Protein AF-A0A6P0YUE6-F1 (afdb_monomer)

Solvent-accessible surface area (backbone atoms only — not comparable to full-atom values): 5100 Å² total; per-residue (Å²): 142,86,81,83,80,82,74,85,84,75,86,79,74,78,76,56,68,68,55,53,51,57,52,51,53,51,50,52,52,50,58,58,61,65,62,72,74,65,80,78,65,74,83,71,81,70,77,75,81,75,80,84,70,92,73,72,89,74,81,82,78,77,46,71,52,97,88,70,50,79,85

Foldseek 3Di:
DDDDDPDDPPPPDDDCVVVVVVVVVVVVVVVVVVVVPPPPPPVPPDPDDPPDDPPDPPDDDWDQDPVRDID

Structure (mmCIF, N/CA/C/O backbone):
data_AF-A0A6P0YUE6-F1
#
_entry.id   AF-A0A6P0YUE6-F1
#
loop_
_atom_site.group_PDB
_atom_site.id
_atom_site.type_symbol
_atom_site.label_atom_id
_atom_site.label_alt_id
_atom_site.label_comp_id
_atom_site.label_asym_id
_atom_site.label_entity_id
_atom_site.label_seq_id
_atom_site.pdbx_PDB_ins_code
_atom_site.Cartn_x
_atom_site.Cartn_y
_atom_site.Cartn_z
_atom_site.occupancy
_atom_site.B_iso_or_equiv
_atom_site.auth_seq_id
_atom_site.auth_comp_id
_atom_site.auth_asym_id
_atom_site.auth_atom_id
_atom_site.pdbx_PDB_model_num
ATOM 1 N N . MET A 1 1 ? -35.790 11.718 50.205 1.00 54.00 1 MET A N 1
ATOM 2 C CA . MET A 1 1 ? -35.511 11.157 48.864 1.00 54.00 1 MET A CA 1
ATOM 3 C C . MET A 1 1 ? -34.371 11.924 48.213 1.00 54.00 1 MET A C 1
ATOM 5 O O . MET A 1 1 ? -34.568 13.057 47.798 1.00 54.00 1 MET A O 1
ATOM 9 N N . LYS A 1 2 ? -33.172 11.340 48.168 1.00 56.06 2 LYS A N 1
ATOM 10 C CA . LYS A 1 2 ? -32.036 11.866 47.400 1.00 56.06 2 LYS A CA 1
ATOM 11 C C . LYS A 1 2 ? -31.198 10.683 46.927 1.00 56.06 2 LYS A C 1
ATOM 13 O O . LYS A 1 2 ? -30.396 10.164 47.691 1.00 56.06 2 LYS A O 1
ATOM 18 N N . PHE A 1 3 ? -31.373 10.288 45.672 1.00 67.62 3 PHE A N 1
ATOM 19 C CA . PHE A 1 3 ? -30.432 9.411 44.985 1.00 67.62 3 PHE A CA 1
ATOM 20 C C . PHE A 1 3 ? -29.876 10.187 43.797 1.00 67.62 3 PHE A C 1
ATOM 22 O O . PHE A 1 3 ? -30.592 10.548 42.865 1.00 67.62 3 PHE A O 1
ATOM 29 N N . LYS A 1 4 ? -28.599 10.558 43.918 1.00 64.00 4 LYS A N 1
ATOM 30 C CA . LYS A 1 4 ? -27.861 11.308 42.905 1.00 64.00 4 LYS A CA 1
ATOM 31 C C . LYS A 1 4 ? -27.701 10.426 41.667 1.00 64.00 4 LYS A C 1
ATOM 33 O O . LYS A 1 4 ? -27.086 9.367 41.736 1.00 64.00 4 LYS A O 1
ATOM 38 N N . ARG A 1 5 ? -28.212 10.894 40.531 1.00 66.50 5 ARG A N 1
ATOM 39 C CA . ARG A 1 5 ? -27.946 10.319 39.210 1.00 66.50 5 ARG A CA 1
ATOM 40 C C . ARG A 1 5 ? -26.470 10.557 38.876 1.00 66.50 5 ARG A C 1
ATOM 42 O O . ARG A 1 5 ? -26.081 11.693 38.611 1.00 66.50 5 ARG A O 1
ATOM 49 N N . LYS A 1 6 ? -25.642 9.508 38.935 1.00 60.19 6 LYS A N 1
ATOM 50 C CA . LYS A 1 6 ? -24.257 9.552 38.447 1.00 60.19 6 LYS A CA 1
ATOM 51 C C . LYS A 1 6 ? -24.336 9.620 36.922 1.00 60.19 6 LYS A C 1
ATOM 53 O O . LYS A 1 6 ? -24.777 8.682 36.265 1.00 60.19 6 LYS A O 1
ATOM 58 N N . ARG A 1 7 ? -24.074 10.808 36.389 1.00 60.22 7 ARG A N 1
ATOM 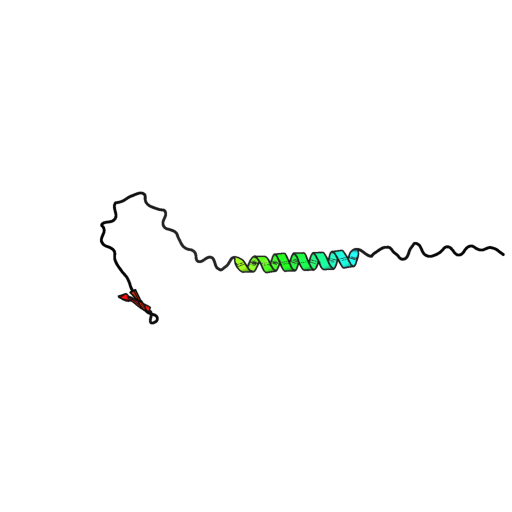59 C CA . ARG A 1 7 ? -24.148 11.129 34.966 1.00 60.22 7 ARG A CA 1
ATOM 60 C C . ARG A 1 7 ? -22.914 10.518 34.297 1.00 60.22 7 ARG A C 1
ATOM 62 O O . ARG A 1 7 ? -21.809 10.878 34.671 1.00 60.22 7 ARG A O 1
ATOM 69 N N . SER A 1 8 ? -23.152 9.556 33.406 1.00 57.84 8 SER A N 1
ATOM 70 C CA . SER A 1 8 ? -22.419 9.299 32.157 1.00 57.84 8 SER A CA 1
ATOM 71 C C . SER A 1 8 ? -21.045 9.974 32.039 1.00 57.84 8 SER A C 1
ATOM 73 O O . SER A 1 8 ? -20.956 11.058 31.472 1.00 57.84 8 SER A O 1
ATOM 75 N N . ASP A 1 9 ? -19.997 9.319 32.535 1.00 56.81 9 ASP A N 1
ATOM 76 C CA . ASP A 1 9 ? -18.592 9.697 32.285 1.00 56.81 9 ASP A CA 1
ATOM 77 C C . ASP A 1 9 ? -17.780 8.495 31.761 1.00 56.81 9 ASP A C 1
ATOM 79 O O . ASP A 1 9 ? -16.564 8.421 31.872 1.00 56.81 9 ASP A O 1
ATOM 83 N N . SER A 1 10 ? -18.479 7.476 31.252 1.00 57.06 10 SER A N 1
ATOM 84 C CA . SER A 1 10 ? -17.881 6.201 30.827 1.00 57.06 10 SER A CA 1
ATOM 85 C C . SER A 1 10 ? -18.092 5.901 29.341 1.00 57.06 10 SER A C 1
ATOM 87 O O . SER A 1 10 ? -17.468 4.981 28.835 1.00 57.06 10 SER A O 1
ATOM 89 N N . ASP A 1 11 ? -18.899 6.705 28.642 1.00 57.53 11 ASP A N 1
ATOM 90 C CA . ASP A 1 11 ? -19.295 6.488 27.238 1.00 57.53 11 ASP A CA 1
ATOM 91 C C . ASP A 1 11 ? -18.423 7.236 26.215 1.00 57.53 11 ASP A C 1
ATOM 93 O O . ASP A 1 11 ? -18.741 7.266 25.032 1.00 57.53 11 ASP A O 1
ATOM 97 N N . ASN A 1 12 ? -17.322 7.860 26.645 1.00 61.62 12 ASN A N 1
ATOM 98 C CA . ASN A 1 12 ? -16.509 8.718 25.774 1.00 61.62 12 ASN A CA 1
ATOM 99 C C . ASN A 1 12 ? -15.083 8.196 25.528 1.00 61.62 12 ASN A C 1
ATOM 101 O O . ASN A 1 12 ? -14.214 8.962 25.111 1.00 61.62 12 ASN A O 1
ATOM 105 N N . GLN A 1 13 ? -14.826 6.910 25.791 1.00 75.44 13 GLN A N 1
ATOM 106 C CA . GLN A 1 13 ? -13.575 6.268 25.385 1.00 75.44 13 GLN A CA 1
ATOM 107 C C . GLN A 1 13 ? -13.700 5.826 23.926 1.00 75.44 13 GLN A C 1
ATOM 109 O O . GLN A 1 13 ? -14.570 5.035 23.580 1.00 75.44 13 GLN A O 1
ATOM 114 N N . ILE A 1 14 ? -12.857 6.391 23.064 1.00 81.31 14 ILE A N 1
ATOM 115 C CA . ILE A 1 14 ? -12.791 6.012 21.652 1.00 81.31 14 ILE A CA 1
ATOM 116 C C . ILE A 1 14 ? -12.159 4.621 21.564 1.00 81.31 14 ILE A C 1
ATOM 118 O O . ILE A 1 14 ? -11.041 4.425 22.042 1.00 81.31 14 ILE A O 1
ATOM 122 N N . ASP A 1 15 ? -12.840 3.678 20.914 1.00 84.62 15 ASP A N 1
ATOM 123 C CA . ASP A 1 15 ? -12.277 2.360 20.628 1.00 84.62 15 ASP A CA 1
ATOM 124 C C . ASP A 1 15 ? -11.149 2.473 19.591 1.00 84.62 15 ASP A C 1
ATOM 126 O O . ASP A 1 15 ? -11.365 2.815 18.427 1.00 84.62 15 ASP A O 1
ATOM 130 N N . ILE A 1 16 ? -9.917 2.181 20.020 1.00 87.75 16 ILE A N 1
ATOM 131 C CA . ILE A 1 16 ? -8.704 2.298 19.190 1.00 87.75 16 ILE A CA 1
ATOM 132 C C . ILE A 1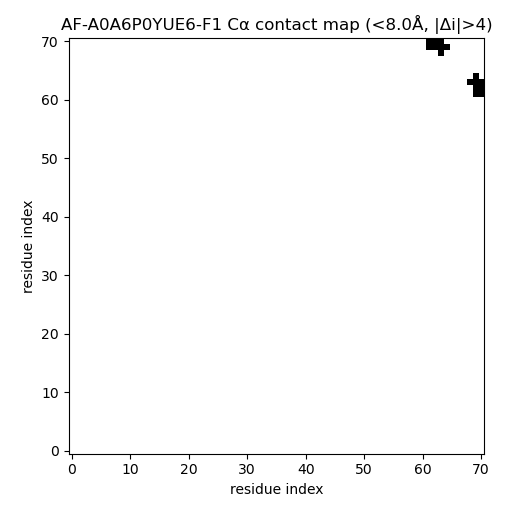 16 ? -8.526 1.088 18.257 1.00 87.75 16 ILE A C 1
ATOM 134 O O . ILE A 1 16 ? -7.912 1.208 17.198 1.00 87.75 16 ILE A O 1
ATOM 138 N N . SER A 1 17 ? -9.096 -0.069 18.599 1.00 90.06 17 SER A N 1
ATOM 139 C CA . SER A 1 17 ? -9.004 -1.304 17.806 1.00 90.06 17 SER A CA 1
ATOM 140 C C . SER A 1 17 ? -9.357 -1.130 16.314 1.00 90.06 17 SER A C 1
ATOM 142 O O . SER A 1 17 ? -8.536 -1.517 15.483 1.00 90.06 17 SER A O 1
ATOM 144 N N . PRO A 1 18 ? -10.492 -0.509 15.926 1.00 91.38 18 PRO A N 1
A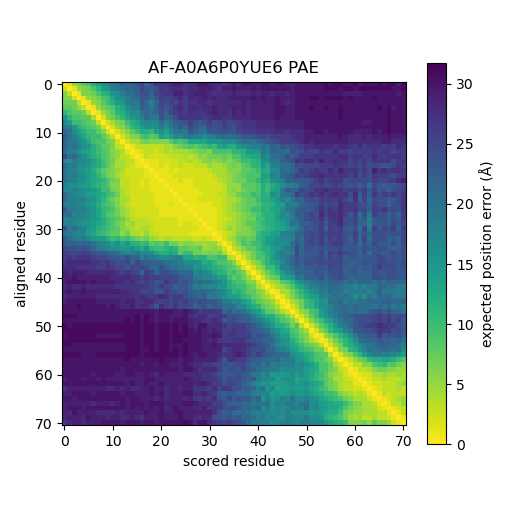TOM 145 C CA . PRO A 1 18 ? -10.797 -0.266 14.511 1.00 91.38 18 PRO A CA 1
ATOM 146 C C . PRO A 1 18 ? -9.869 0.765 13.848 1.00 91.38 18 PRO A C 1
ATOM 148 O O . PRO A 1 18 ? -9.616 0.685 12.649 1.00 91.38 18 PRO A O 1
ATOM 151 N N . LEU A 1 19 ? -9.328 1.727 14.603 1.00 93.56 19 LEU A N 1
ATOM 152 C CA . LEU A 1 19 ? -8.396 2.727 14.067 1.00 93.56 19 LEU A CA 1
ATOM 153 C C . LEU A 1 19 ? -7.053 2.093 13.690 1.00 93.56 19 LEU A C 1
ATOM 155 O O . LEU A 1 19 ? -6.485 2.429 12.651 1.00 93.56 19 LEU A O 1
ATOM 159 N N . ILE A 1 20 ? -6.563 1.156 14.507 1.00 94.6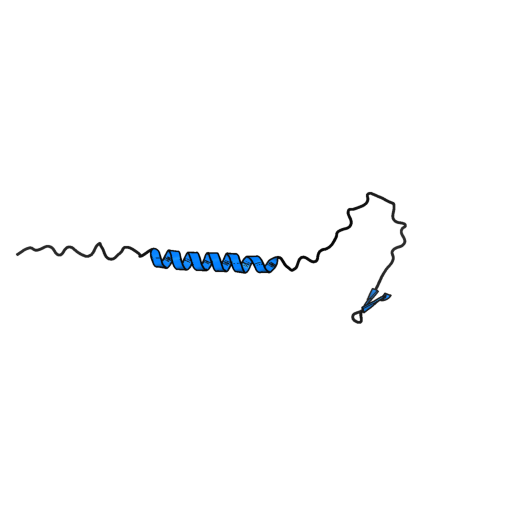2 20 ILE A N 1
ATOM 160 C CA . ILE A 1 20 ? -5.333 0.406 14.221 1.00 94.62 20 ILE A CA 1
ATOM 161 C C . ILE A 1 20 ? -5.489 -0.410 12.935 1.00 94.62 20 ILE A C 1
ATOM 163 O O . ILE A 1 20 ? -4.576 -0.406 12.113 1.00 94.62 20 ILE A O 1
ATOM 167 N N . ASP A 1 21 ? -6.641 -1.053 12.735 1.00 94.31 21 ASP A N 1
ATOM 168 C CA . ASP A 1 21 ? -6.924 -1.838 11.528 1.00 94.31 21 ASP A CA 1
ATOM 169 C C . ASP A 1 21 ? -6.881 -0.969 10.256 1.00 94.31 21 ASP A C 1
ATOM 171 O O . ASP A 1 21 ? -6.167 -1.281 9.301 1.00 94.31 21 ASP A O 1
ATOM 175 N N . MET A 1 22 ? -7.527 0.205 10.284 1.00 94.94 22 MET A N 1
ATOM 176 C CA . MET A 1 22 ? -7.477 1.162 9.169 1.00 94.94 22 MET A CA 1
ATOM 177 C C . MET A 1 22 ? -6.045 1.616 8.853 1.00 94.94 22 MET A C 1
ATOM 179 O O . MET A 1 22 ? -5.655 1.673 7.687 1.00 94.94 22 MET A O 1
ATOM 183 N N . VAL A 1 23 ? -5.233 1.912 9.873 1.00 95.81 23 VAL A N 1
ATOM 184 C CA . VAL A 1 23 ? -3.829 2.314 9.680 1.00 95.81 23 VAL A CA 1
ATOM 185 C C . VAL A 1 23 ? -2.988 1.159 9.130 1.00 95.81 23 VAL A C 1
ATOM 187 O O . VAL A 1 23 ? -2.164 1.371 8.242 1.00 95.81 23 VAL A O 1
ATOM 190 N N . PHE A 1 24 ? -3.203 -0.068 9.605 1.00 95.38 24 PHE A N 1
ATOM 191 C CA . PHE A 1 24 ? -2.459 -1.243 9.155 1.00 95.38 24 PHE A CA 1
ATOM 192 C C . PHE A 1 24 ? -2.722 -1.557 7.676 1.00 95.38 24 PHE A C 1
ATOM 194 O O . PHE A 1 24 ? -1.778 -1.759 6.908 1.00 95.38 24 PHE A O 1
ATOM 201 N N . ILE A 1 25 ? -3.986 -1.500 7.248 1.00 94.38 25 ILE A N 1
ATOM 202 C CA . ILE A 1 25 ? -4.377 -1.675 5.842 1.00 94.38 25 ILE A CA 1
ATOM 203 C C . ILE A 1 25 ? -3.732 -0.599 4.955 1.00 94.38 25 ILE A C 1
ATOM 205 O O . ILE A 1 25 ? -3.212 -0.915 3.881 1.00 94.38 25 ILE A O 1
ATOM 209 N N . LEU A 1 26 ? -3.700 0.659 5.409 1.00 94.31 26 LEU A N 1
ATOM 210 C CA . LEU A 1 26 ? -3.055 1.754 4.676 1.00 94.31 26 LEU A CA 1
ATOM 211 C C . LEU A 1 26 ? -1.541 1.544 4.514 1.00 94.31 26 LEU A C 1
ATOM 213 O O . LEU A 1 26 ? -1.000 1.804 3.438 1.00 94.31 26 LEU A O 1
ATOM 217 N N . LEU A 1 27 ? -0.855 1.041 5.545 1.00 93.62 27 LEU A N 1
ATOM 218 C CA . LEU A 1 27 ? 0.578 0.739 5.472 1.00 93.62 27 LEU A CA 1
ATOM 219 C C . LEU A 1 27 ? 0.878 -0.399 4.490 1.00 93.62 27 LEU A C 1
ATOM 221 O O . LEU A 1 27 ? 1.813 -0.277 3.698 1.00 93.62 27 LEU A O 1
ATOM 225 N N . ILE A 1 28 ? 0.073 -1.468 4.488 1.00 93.38 28 ILE A N 1
ATOM 226 C CA . ILE A 1 28 ? 0.206 -2.561 3.510 1.00 93.38 28 ILE A CA 1
ATOM 227 C C . ILE A 1 28 ? -0.002 -2.028 2.092 1.00 93.38 28 ILE A C 1
ATOM 229 O O . ILE A 1 28 ? 0.810 -2.295 1.207 1.00 93.38 28 ILE A O 1
ATOM 233 N N . PHE A 1 29 ? -1.057 -1.239 1.874 1.00 90.19 29 PHE A N 1
ATOM 234 C CA . PHE A 1 29 ? -1.348 -0.650 0.569 1.00 90.19 29 PHE A CA 1
ATOM 235 C C . PHE A 1 29 ? -0.185 0.210 0.053 1.00 90.19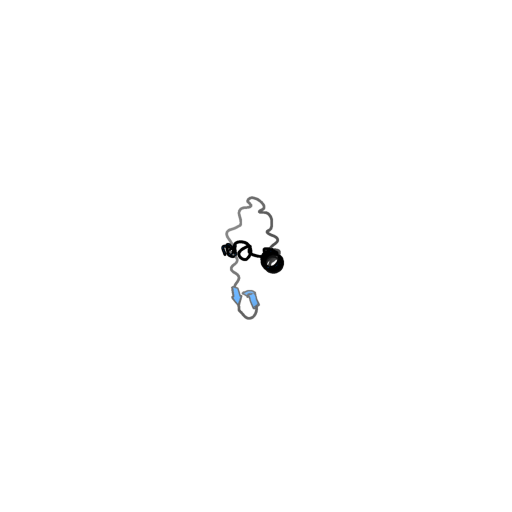 29 PHE A C 1
ATOM 237 O O . PHE A 1 29 ? 0.208 0.093 -1.110 1.00 90.19 29 PHE A O 1
ATOM 244 N N . PHE A 1 30 ? 0.408 1.035 0.919 1.00 87.50 30 PHE A N 1
ATOM 245 C CA . PHE A 1 30 ? 1.561 1.863 0.571 1.00 87.50 30 PHE A CA 1
ATOM 246 C C . PHE A 1 30 ? 2.809 1.020 0.269 1.00 87.50 30 PHE A C 1
ATOM 248 O O . PHE A 1 30 ? 3.483 1.237 -0.741 1.00 87.50 30 PHE A O 1
ATOM 255 N N . MET A 1 31 ? 3.089 0.013 1.102 1.00 87.25 31 MET A N 1
ATOM 256 C CA . MET A 1 31 ? 4.209 -0.906 0.902 1.00 87.25 31 MET A CA 1
ATOM 257 C C . MET A 1 31 ? 4.099 -1.629 -0.445 1.00 87.25 31 MET A C 1
ATOM 259 O O . MET A 1 31 ? 5.063 -1.649 -1.200 1.00 87.25 31 MET A O 1
ATOM 263 N N . VAL A 1 32 ? 2.921 -2.148 -0.793 1.00 87.69 32 VAL A N 1
ATOM 264 C CA . VAL A 1 32 ? 2.690 -2.817 -2.082 1.00 87.69 32 VAL A CA 1
ATOM 265 C C . VAL A 1 32 ? 2.796 -1.827 -3.245 1.00 87.69 32 VAL A C 1
ATOM 267 O O . VAL A 1 32 ? 3.481 -2.107 -4.227 1.00 87.69 32 VAL A O 1
ATOM 270 N N . SER A 1 33 ? 2.199 -0.639 -3.128 1.00 83.56 33 SER A N 1
ATOM 271 C CA . SER A 1 33 ? 2.194 0.363 -4.206 1.00 83.56 33 SER A CA 1
ATOM 272 C C . SER A 1 33 ? 3.594 0.880 -4.563 1.00 83.56 33 SER A C 1
ATOM 274 O O . SER A 1 33 ? 3.874 1.142 -5.730 1.00 83.56 33 SER A O 1
ATOM 276 N N . THR A 1 34 ? 4.501 0.991 -3.585 1.00 78.94 34 THR A N 1
ATOM 277 C CA . THR A 1 34 ? 5.885 1.455 -3.821 1.00 78.94 34 THR A CA 1
ATOM 278 C C . THR A 1 34 ? 6.767 0.438 -4.550 1.00 78.94 34 THR A C 1
ATOM 280 O O . THR A 1 34 ? 7.783 0.825 -5.128 1.00 78.94 34 THR A O 1
ATOM 283 N N . THR A 1 35 ? 6.385 -0.844 -4.591 1.00 68.00 35 THR A N 1
ATOM 284 C CA . THR A 1 35 ? 7.160 -1.872 -5.311 1.00 68.00 35 THR A CA 1
ATOM 285 C C . THR A 1 35 ? 7.054 -1.769 -6.835 1.00 68.00 35 THR A C 1
ATOM 287 O O . THR A 1 35 ? 7.960 -2.218 -7.531 1.00 68.00 35 THR A O 1
ATOM 290 N N . PHE A 1 36 ? 6.026 -1.104 -7.372 1.00 61.25 36 PHE A N 1
ATOM 291 C CA . PHE A 1 36 ? 5.767 -1.065 -8.818 1.00 61.25 36 PHE A CA 1
ATOM 292 C C . PHE A 1 36 ? 6.650 -0.099 -9.626 1.00 61.25 36 PHE A C 1
ATOM 294 O O . PHE A 1 36 ? 6.586 -0.103 -10.851 1.00 61.25 36 PHE A O 1
ATOM 301 N N . VAL A 1 37 ? 7.499 0.716 -8.991 1.00 60.56 37 VAL A N 1
ATOM 302 C CA . VAL A 1 37 ? 8.325 1.717 -9.707 1.00 60.56 37 VAL A CA 1
ATOM 303 C C . VAL A 1 37 ? 9.737 1.199 -10.028 1.00 60.56 37 VAL A C 1
ATOM 305 O O . VAL A 1 37 ? 10.565 1.937 -10.555 1.00 60.56 37 VAL A O 1
ATOM 308 N N . LYS A 1 38 ? 10.052 -0.068 -9.722 1.00 57.81 38 LYS A N 1
ATOM 309 C CA . LYS A 1 38 ? 11.433 -0.576 -9.805 1.00 57.81 38 LYS A CA 1
ATOM 310 C C . LYS A 1 38 ? 11.792 -1.304 -11.108 1.00 57.81 38 LYS A C 1
ATOM 312 O O . LYS A 1 38 ? 12.976 -1.461 -11.378 1.00 57.81 38 LYS A O 1
ATOM 317 N N . ASP A 1 39 ? 10.812 -1.631 -11.951 1.00 56.66 39 ASP A N 1
ATOM 318 C CA . ASP A 1 39 ? 11.037 -2.445 -13.161 1.00 56.66 39 ASP A CA 1
ATOM 319 C C . ASP A 1 39 ? 11.234 -1.632 -14.454 1.00 56.66 39 ASP A C 1
ATOM 321 O O . ASP A 1 39 ? 11.424 -2.198 -15.525 1.00 56.66 39 ASP A O 1
ATOM 325 N N . MET A 1 40 ? 11.260 -0.295 -14.384 1.00 55.28 40 MET A N 1
ATOM 326 C CA . MET A 1 40 ? 11.703 0.546 -15.512 1.00 55.28 40 MET A CA 1
ATOM 327 C C . MET A 1 40 ? 13.215 0.801 -15.496 1.00 55.28 40 MET A C 1
ATOM 329 O O . MET A 1 40 ? 13.695 1.800 -16.037 1.00 55.28 40 MET A O 1
ATOM 333 N N . GLN A 1 41 ? 13.976 -0.097 -14.872 1.00 54.72 41 GLN A N 1
ATOM 334 C CA . GLN A 1 41 ? 15.424 -0.123 -14.987 1.00 54.72 41 GLN A CA 1
ATOM 335 C C . GLN A 1 41 ? 15.764 -0.620 -16.395 1.00 54.72 41 GLN A C 1
ATOM 337 O O . GLN A 1 41 ? 15.995 -1.797 -16.639 1.00 54.72 41 GLN A O 1
ATOM 342 N N . LEU A 1 42 ? 15.747 0.305 -17.358 1.00 58.88 42 LEU A N 1
ATOM 343 C CA . LEU A 1 42 ? 16.558 0.148 -18.551 1.00 58.88 42 LEU A CA 1
ATOM 344 C C . LEU A 1 42 ? 17.987 -0.029 -18.027 1.00 58.88 42 LEU A C 1
ATOM 346 O O . LEU A 1 42 ? 18.575 0.946 -17.550 1.00 58.88 42 LEU A O 1
ATOM 350 N N . ASP A 1 43 ? 18.489 -1.266 -18.025 1.00 60.62 43 ASP A N 1
ATOM 351 C CA . ASP A 1 43 ? 19.873 -1.603 -17.686 1.00 60.62 43 ASP A CA 1
ATOM 352 C C . ASP A 1 43 ? 20.781 -0.945 -18.733 1.00 60.62 43 ASP A C 1
ATOM 354 O O . ASP A 1 43 ? 21.223 -1.534 -19.716 1.00 60.62 43 ASP A O 1
ATOM 358 N N . LEU A 1 44 ? 20.993 0.359 -18.568 1.00 61.75 44 LEU A N 1
ATOM 359 C CA . LEU A 1 44 ? 22.003 1.105 -19.284 1.00 61.75 44 LEU A CA 1
ATOM 360 C C . LEU A 1 44 ? 23.327 0.700 -18.653 1.00 61.75 44 LEU A C 1
ATOM 362 O O . LEU A 1 44 ? 23.779 1.321 -17.688 1.00 61.75 44 LEU A O 1
ATOM 366 N N . GLU A 1 45 ? 23.953 -0.339 -19.202 1.00 62.66 45 GLU A N 1
ATOM 367 C CA . GLU A 1 45 ? 25.376 -0.578 -19.001 1.00 62.66 45 GLU A CA 1
ATOM 368 C C . GLU A 1 45 ? 26.123 0.667 -19.492 1.00 62.66 45 GLU A C 1
ATOM 370 O O . GLU A 1 45 ? 26.377 0.856 -20.680 1.00 62.66 45 GLU A O 1
ATOM 375 N N . ARG A 1 46 ? 26.413 1.590 -18.572 1.00 60.53 46 ARG A N 1
ATOM 376 C CA . ARG A 1 46 ? 27.239 2.760 -18.861 1.00 60.53 46 ARG A CA 1
ATOM 377 C C . ARG A 1 46 ? 28.662 2.229 -19.005 1.00 60.53 46 ARG A C 1
ATOM 379 O O . ARG A 1 46 ? 29.217 1.802 -17.989 1.00 60.53 46 ARG A O 1
ATOM 386 N N . PRO A 1 47 ? 29.276 2.239 -20.203 1.00 62.97 47 PRO A N 1
ATOM 387 C CA . PRO A 1 47 ? 30.678 1.880 -20.306 1.00 62.97 47 PRO A CA 1
ATOM 388 C C . PRO A 1 47 ? 31.458 2.830 -19.393 1.00 62.97 47 PRO A C 1
ATOM 390 O O . PRO A 1 47 ? 31.302 4.053 -19.474 1.00 62.97 47 PRO A O 1
ATOM 393 N N . GLY A 1 48 ? 32.234 2.266 -18.464 1.00 57.22 48 GLY A N 1
ATOM 394 C CA . GLY A 1 48 ? 33.112 3.044 -17.597 1.00 57.22 48 GLY A CA 1
ATOM 395 C C . GLY A 1 48 ? 33.979 3.945 -18.469 1.00 57.22 48 GLY A C 1
ATOM 396 O O . GLY A 1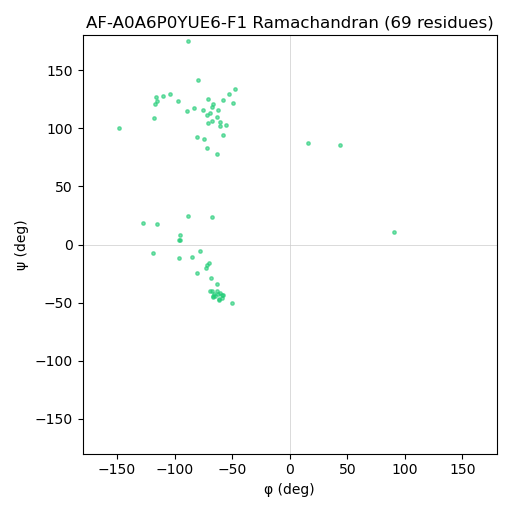 48 ? 34.545 3.484 -19.459 1.00 57.22 48 GLY A O 1
ATOM 397 N N . ALA A 1 49 ? 34.032 5.237 -18.152 1.00 62.12 49 ALA A N 1
ATOM 398 C CA . ALA A 1 49 ? 34.790 6.193 -18.943 1.00 62.12 49 ALA A CA 1
ATOM 399 C C . ALA A 1 49 ? 36.274 5.794 -18.945 1.00 62.12 49 ALA A C 1
ATOM 401 O O . ALA A 1 49 ? 36.995 6.033 -17.976 1.00 62.12 49 ALA A O 1
ATOM 402 N N . THR A 1 50 ? 36.738 5.178 -20.036 1.00 58.47 50 THR A N 1
ATOM 403 C CA . THR A 1 50 ? 38.165 5.036 -20.312 1.00 58.47 50 THR A CA 1
ATOM 404 C C . THR A 1 50 ? 38.714 6.443 -20.476 1.00 58.47 50 THR A C 1
ATOM 406 O O . THR A 1 50 ? 38.376 7.162 -21.415 1.00 58.47 50 THR A O 1
ATOM 409 N N . SER A 1 51 ? 39.509 6.851 -19.493 1.00 57.53 51 SER A N 1
ATOM 410 C CA . SER A 1 51 ? 40.172 8.144 -19.456 1.00 57.53 51 SER A CA 1
ATOM 411 C C . SER A 1 51 ? 40.882 8.425 -20.786 1.00 57.53 51 SER A C 1
ATOM 413 O O . SER A 1 51 ? 41.738 7.657 -21.213 1.00 57.53 51 SER A O 1
ATOM 415 N N . SER A 1 52 ? 40.487 9.532 -21.415 1.00 56.34 52 SER A N 1
ATOM 416 C CA . SER A 1 52 ? 41.254 10.349 -22.358 1.00 56.34 52 SER A CA 1
ATOM 417 C C . SER A 1 52 ? 42.072 9.608 -23.429 1.00 56.34 52 SER A C 1
ATOM 419 O O . SER A 1 52 ? 43.287 9.451 -23.322 1.00 56.34 52 SER A O 1
ATOM 421 N N . VAL A 1 53 ? 41.420 9.273 -24.544 1.00 62.09 53 VAL A N 1
ATOM 422 C CA . VAL A 1 53 ? 42.089 9.244 -25.853 1.00 62.09 53 VAL A CA 1
ATOM 423 C C . VAL A 1 53 ? 41.507 10.411 -26.651 1.00 62.09 53 VAL A C 1
ATOM 425 O O . VAL A 1 53 ? 40.279 10.522 -26.703 1.00 62.09 53 VAL A O 1
ATOM 428 N N . PRO A 1 54 ? 42.312 11.316 -27.240 1.00 56.97 54 PRO A N 1
ATOM 429 C CA . PRO A 1 54 ? 41.774 12.402 -28.048 1.00 56.97 54 PRO A CA 1
ATOM 430 C C . PRO A 1 54 ? 40.994 11.809 -29.228 1.00 56.97 54 PRO A C 1
ATOM 432 O O . PRO A 1 54 ? 41.567 11.271 -30.174 1.00 56.97 54 PRO A O 1
ATOM 435 N N . SER A 1 55 ? 39.665 11.881 -29.144 1.00 60.97 55 SER A N 1
ATOM 436 C CA . SER A 1 55 ? 38.758 11.507 -30.223 1.00 60.97 55 SER A CA 1
ATOM 437 C C . SER A 1 55 ? 39.026 12.428 -31.408 1.00 60.97 55 SER A C 1
ATOM 439 O O . SER A 1 55 ? 38.813 13.638 -31.320 1.00 60.97 55 SER A O 1
ATOM 441 N N . SER A 1 56 ? 39.490 11.856 -32.520 1.00 64.81 56 SER A N 1
ATOM 442 C CA . SER A 1 56 ? 39.561 12.545 -33.809 1.00 64.81 56 SER A CA 1
ATOM 443 C C . SER A 1 56 ? 38.227 13.250 -34.081 1.00 64.81 56 SER A C 1
ATOM 445 O O . SER A 1 56 ? 37.165 12.662 -33.894 1.00 64.81 56 SER A O 1
ATOM 447 N N . SER A 1 57 ? 38.273 14.512 -34.509 1.00 62.81 57 SER A N 1
ATOM 448 C CA . SER A 1 57 ? 37.126 15.418 -34.698 1.00 62.81 57 SER A CA 1
ATOM 449 C C . SER A 1 57 ? 36.171 15.030 -35.840 1.00 62.81 57 SER A C 1
ATOM 451 O O . SER A 1 57 ? 35.440 15.869 -36.369 1.00 62.81 57 SER A O 1
ATOM 453 N N . LYS A 1 58 ? 36.138 13.755 -36.233 1.00 64.44 58 LYS A N 1
ATOM 454 C CA . LYS A 1 58 ? 35.150 13.225 -37.168 1.00 64.44 58 LYS A CA 1
ATOM 455 C C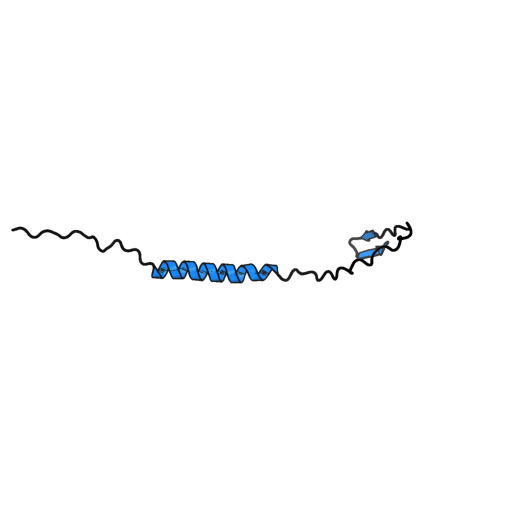 . LYS A 1 58 ? 33.860 12.954 -36.403 1.00 64.44 58 LYS A C 1
ATOM 457 O O . LYS A 1 58 ? 33.678 11.889 -35.823 1.00 64.44 58 LYS A O 1
ATOM 462 N N . SER A 1 59 ? 32.973 13.943 -36.387 1.00 65.00 59 SER A N 1
ATOM 463 C CA . SER A 1 59 ? 31.599 13.730 -35.936 1.00 65.00 59 SER A CA 1
ATOM 464 C C . SER A 1 59 ? 30.883 12.826 -36.940 1.00 65.00 59 SER A C 1
ATOM 466 O O . SER A 1 59 ? 30.765 13.158 -38.117 1.00 65.00 59 SER A O 1
ATOM 468 N N . VAL A 1 60 ? 30.436 11.659 -36.482 1.00 70.88 60 VAL A N 1
ATOM 469 C CA . VAL A 1 60 ? 29.512 10.813 -37.239 1.00 70.88 60 VAL A CA 1
ATOM 470 C C . VAL A 1 60 ? 28.111 11.264 -36.854 1.00 70.88 60 VAL A C 1
ATOM 472 O O . VAL A 1 60 ? 27.732 11.191 -35.686 1.00 70.88 60 VAL A O 1
ATOM 475 N N . ARG A 1 61 ? 27.370 11.805 -37.820 1.00 70.69 61 ARG A N 1
ATOM 476 C CA . ARG A 1 61 ? 25.969 12.178 -37.636 1.00 70.69 61 ARG A CA 1
ATOM 477 C C . ARG A 1 61 ? 25.120 11.038 -38.171 1.00 70.69 61 ARG A C 1
ATOM 479 O O . ARG A 1 61 ? 25.296 10.663 -39.320 1.00 70.69 61 ARG A O 1
ATOM 486 N N . VAL A 1 62 ? 24.25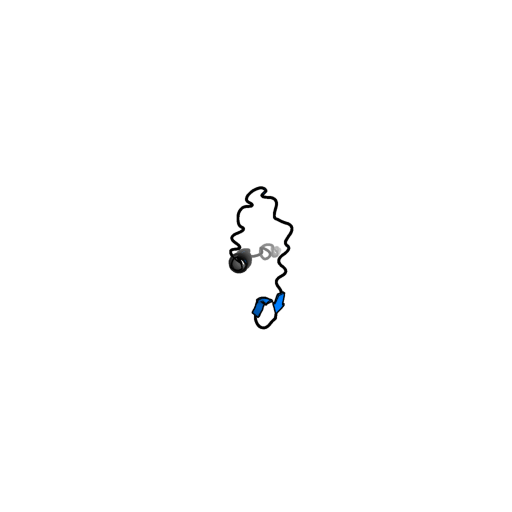6 10.509 -37.316 1.00 77.88 62 VAL A N 1
ATOM 487 C CA . VAL A 1 62 ? 23.338 9.420 -37.643 1.00 77.88 62 VAL A CA 1
ATOM 488 C C . VAL A 1 62 ? 21.922 9.958 -37.511 1.00 77.88 62 VAL A C 1
ATOM 490 O O . VAL A 1 62 ? 21.576 10.533 -36.476 1.00 77.88 62 VAL A O 1
ATOM 493 N N . TYR A 1 63 ? 21.120 9.792 -38.553 1.00 76.44 63 TYR A N 1
ATOM 494 C CA . TYR A 1 63 ? 19.699 10.103 -38.566 1.00 76.44 63 TYR A CA 1
ATOM 495 C C . TYR A 1 63 ? 18.910 8.803 -38.483 1.00 76.44 63 TYR A C 1
ATOM 497 O O . TYR A 1 63 ? 19.176 7.876 -39.239 1.00 76.44 63 TYR A O 1
ATOM 505 N N . ILE A 1 64 ? 17.951 8.742 -37.560 1.00 83.50 64 ILE A N 1
ATOM 506 C CA . ILE A 1 64 ? 17.022 7.618 -37.430 1.00 83.50 64 ILE A CA 1
ATOM 507 C C . ILE A 1 64 ? 15.629 8.166 -37.701 1.00 83.50 64 ILE A C 1
ATOM 509 O O . ILE A 1 64 ? 15.193 9.104 -37.025 1.00 83.50 64 ILE A O 1
ATOM 513 N N . ASP A 1 65 ? 14.950 7.619 -38.703 1.00 77.88 65 ASP A N 1
ATOM 514 C CA . ASP A 1 65 ? 13.575 7.994 -39.001 1.00 77.88 65 ASP A CA 1
ATOM 515 C C . ASP A 1 65 ? 12.558 7.153 -38.205 1.00 77.88 65 ASP A C 1
ATOM 517 O O . ASP A 1 65 ? 12.893 6.235 -37.457 1.00 77.88 65 ASP A O 1
ATOM 521 N N . ARG A 1 66 ? 11.270 7.486 -38.335 1.00 78.88 66 ARG A N 1
ATOM 522 C CA . ARG A 1 66 ? 10.190 6.782 -37.626 1.00 78.88 66 ARG A CA 1
ATOM 523 C C . ARG A 1 66 ? 9.953 5.354 -38.152 1.00 78.88 66 ARG A C 1
ATOM 525 O O . ARG A 1 66 ? 9.273 4.586 -37.475 1.00 78.88 66 ARG A O 1
ATOM 532 N N . ALA A 1 67 ? 10.474 5.017 -39.332 1.00 79.88 67 ALA A N 1
ATOM 533 C CA . ALA A 1 67 ? 10.440 3.673 -39.900 1.00 79.88 67 ALA A CA 1
ATOM 534 C C . ALA A 1 67 ? 11.600 2.796 -39.388 1.00 79.88 67 ALA A C 1
ATOM 536 O O . ALA A 1 67 ? 11.543 1.576 -39.533 1.00 79.88 67 ALA A O 1
ATOM 537 N N . GLY A 1 68 ? 12.582 3.397 -38.705 1.00 74.94 68 GLY A N 1
ATOM 538 C CA . GLY A 1 68 ? 13.759 2.717 -38.171 1.00 74.94 68 GLY A CA 1
ATOM 539 C C . GLY A 1 68 ? 14.937 2.697 -39.143 1.00 74.94 68 GLY A C 1
ATOM 540 O O . GLY A 1 68 ? 15.917 2.002 -38.876 1.00 74.94 68 GLY A O 1
ATOM 541 N N . ASP A 1 69 ? 14.861 3.454 -40.239 1.00 74.00 69 ASP A N 1
ATOM 542 C CA . ASP A 1 69 ? 15.929 3.545 -41.226 1.00 74.00 69 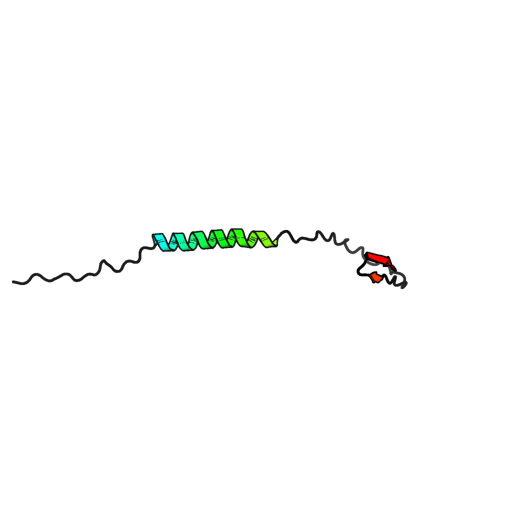ASP A CA 1
ATOM 543 C C . ASP A 1 69 ? 17.028 4.507 -40.749 1.00 74.00 69 ASP A C 1
ATOM 545 O O . ASP A 1 69 ? 16.757 5.535 -40.116 1.00 74.00 69 ASP A O 1
ATOM 549 N N . VAL A 1 70 ? 18.285 4.147 -41.033 1.00 77.56 70 VAL A N 1
ATOM 550 C CA . VAL A 1 70 ? 19.489 4.821 -40.524 1.00 77.56 70 VAL A CA 1
ATOM 551 C C . VAL A 1 70 ? 20.279 5.450 -41.677 1.00 77.56 70 VAL A C 1
ATOM 553 O O . VAL A 1 70 ? 20.685 4.732 -42.592 1.00 77.56 70 VAL A O 1
ATOM 556 N N . PHE A 1 71 ? 20.530 6.766 -41.612 1.00 65.75 71 PHE A N 1
ATOM 557 C CA . PHE A 1 71 ? 21.234 7.557 -42.641 1.00 65.75 71 PHE A CA 1
ATOM 558 C C . PHE A 1 71 ? 22.375 8.412 -42.080 1.00 65.75 71 PHE A C 1
ATOM 560 O O . PHE A 1 71 ? 22.240 8.927 -40.943 1.00 65.75 71 PHE A O 1
#

Sequence (71 aa):
MKFKRKRSDSDNQIDISPLIDMVFILLIFFMVSTTFVKDMQLDLERPGATSSVPSSSKSVRVYIDRAGDVF

Radius of gyration: 34.14 Å; Cα contacts (8 Å, |Δi|>4): 8; chains: 1; bounding box: 78×18×92 Å

pLDDT: mean 71.95, std 13.77, range [54.0, 95.81]

Secondary structure (DSSP, 8-state):
---------SS-----HHHHHHHHHHHHHHHHHHGGGSS-----------------S------B-TT--B-

Mean predicted aligned error: 19.03 Å